Protein AF-A0A1I0EQZ3-F1 (afdb_monomer_lite)

pLDDT: mean 79.2, std 10.63, range [50.88, 92.19]

Sequence (62 aa):
MQVGKYAKTVVAALFAAVVVAKSAVTDGLITPQEWIDIVLAVLTSLGVWVVPNAKRSEDLPR

Radius of gyration: 16.3 Å; chains: 1; bounding box: 48×26×37 Å

Foldseek 3Di:
DDCDFCNQLVVLVVVLVVLVVVQCPPPNDCDPVSVVVSVVSVVVSVVSVVDGDDDDPVPDDD

Secondary structure (DSSP, 8-state):
----TTHHHHHHHHHHHHHHHHHHHHTSS--HHHHHHHHHHHHHHHHHHHSPPPPPGGGS--

Structure (mmCIF, N/CA/C/O backbone):
data_AF-A0A1I0EQZ3-F1
#
_entry.id   AF-A0A1I0EQZ3-F1
#
loop_
_atom_site.group_PDB
_atom_site.id
_atom_site.type_symbol
_atom_site.label_atom_id
_atom_site.label_alt_id
_atom_site.label_comp_id
_atom_site.label_asym_id
_atom_site.label_entity_id
_atom_site.label_seq_id
_atom_site.pdbx_PDB_ins_code
_atom_site.Cartn_x
_atom_site.Cartn_y
_atom_site.Cartn_z
_atom_site.occupancy
_atom_site.B_iso_or_equiv
_atom_site.auth_seq_id
_atom_site.auth_comp_id
_atom_site.auth_asym_id
_atom_site.auth_atom_id
_atom_site.pdbx_PDB_model_num
ATOM 1 N N . MET A 1 1 ? 17.000 -20.673 -12.182 1.00 50.88 1 MET A N 1
ATOM 2 C CA . MET A 1 1 ? 15.758 -19.871 -12.241 1.00 50.88 1 MET A CA 1
ATOM 3 C C . MET A 1 1 ? 16.127 -18.453 -12.642 1.00 50.88 1 MET A C 1
ATOM 5 O O . MET A 1 1 ? 16.956 -17.856 -11.969 1.00 50.88 1 MET A O 1
ATOM 9 N N . GLN A 1 2 ? 15.610 -17.943 -13.762 1.00 58.94 2 GLN A N 1
ATOM 10 C CA . GLN A 1 2 ? 15.818 -16.541 -14.135 1.00 58.94 2 GLN A CA 1
ATOM 11 C C . GLN A 1 2 ? 14.818 -15.681 -13.356 1.00 58.94 2 GLN A C 1
ATOM 13 O O . GLN A 1 2 ? 13.615 -15.917 -13.425 1.00 58.94 2 GLN A O 1
ATOM 18 N N . VAL A 1 3 ? 15.312 -14.723 -12.575 1.00 64.75 3 VAL A N 1
ATOM 19 C CA . VAL A 1 3 ? 14.459 -13.780 -11.844 1.00 64.75 3 VAL A CA 1
ATOM 20 C C . VAL A 1 3 ? 13.930 -12.764 -12.857 1.00 64.75 3 VAL A C 1
ATOM 22 O O . VAL A 1 3 ? 14.702 -11.998 -13.431 1.00 64.75 3 VAL A O 1
ATOM 25 N N . GLY A 1 4 ? 12.622 -12.797 -13.127 1.00 67.69 4 GLY A N 1
ATOM 26 C CA . GLY A 1 4 ? 11.988 -11.923 -14.116 1.00 67.69 4 GLY A CA 1
ATOM 27 C C . GLY A 1 4 ? 12.158 -10.434 -13.790 1.00 67.69 4 GLY A C 1
ATOM 28 O O . GLY A 1 4 ? 12.277 -10.052 -12.627 1.00 67.69 4 GLY A O 1
ATOM 29 N N . LYS A 1 5 ? 12.116 -9.578 -14.821 1.00 69.44 5 LYS A N 1
ATOM 30 C CA . LYS A 1 5 ? 12.328 -8.114 -14.741 1.00 69.44 5 LYS A CA 1
ATOM 31 C C . LYS A 1 5 ? 11.508 -7.410 -13.642 1.00 69.44 5 LYS A C 1
ATOM 33 O O . LYS A 1 5 ? 11.965 -6.410 -13.097 1.00 69.44 5 LYS A O 1
ATOM 38 N N . TYR A 1 6 ? 10.341 -7.960 -13.299 1.00 74.25 6 TYR A N 1
ATOM 39 C CA . TYR A 1 6 ? 9.391 -7.421 -12.316 1.00 74.25 6 TYR A CA 1
ATOM 40 C C . TYR A 1 6 ? 9.222 -8.299 -11.066 1.00 74.25 6 TYR A C 1
ATOM 42 O O . TYR A 1 6 ? 8.352 -8.039 -10.238 1.00 74.25 6 TYR A O 1
ATOM 50 N N . ALA A 1 7 ? 10.036 -9.342 -10.885 1.00 78.06 7 ALA A N 1
ATOM 51 C CA . ALA A 1 7 ? 9.874 -10.258 -9.755 1.00 78.06 7 ALA A CA 1
ATOM 52 C C . ALA A 1 7 ? 9.946 -9.521 -8.406 1.00 78.06 7 ALA A C 1
ATOM 54 O O . ALA A 1 7 ? 9.079 -9.706 -7.557 1.00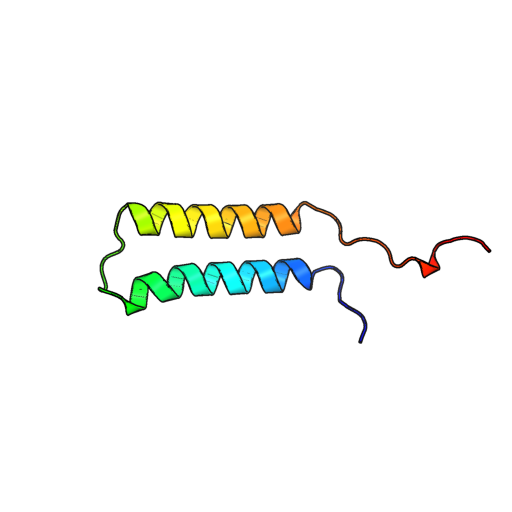 78.06 7 ALA A O 1
ATOM 55 N N . LYS A 1 8 ? 10.905 -8.598 -8.244 1.00 80.44 8 LYS A N 1
ATOM 56 C CA . LYS A 1 8 ? 11.039 -7.797 -7.015 1.00 80.44 8 LYS A CA 1
ATOM 57 C C . LYS A 1 8 ? 9.814 -6.925 -6.722 1.00 80.44 8 LYS A C 1
ATOM 59 O O . LYS A 1 8 ? 9.442 -6.752 -5.568 1.00 80.44 8 LYS A O 1
ATOM 64 N N . THR A 1 9 ? 9.170 -6.404 -7.765 1.00 84.69 9 THR A N 1
ATOM 65 C CA . THR A 1 9 ? 8.007 -5.521 -7.627 1.00 84.69 9 THR A CA 1
ATOM 66 C C . THR A 1 9 ? 6.756 -6.307 -7.279 1.00 84.69 9 THR A C 1
ATOM 68 O O . THR A 1 9 ? 5.967 -5.856 -6.462 1.00 84.69 9 THR A O 1
ATOM 71 N N . VAL A 1 10 ? 6.608 -7.513 -7.836 1.00 85.19 10 VAL A N 1
ATOM 72 C CA . VAL A 1 10 ? 5.512 -8.422 -7.479 1.00 85.19 10 VAL A CA 1
ATOM 73 C C . VAL A 1 10 ? 5.631 -8.843 -6.015 1.00 85.19 10 VAL A C 1
ATOM 75 O O . VAL A 1 10 ? 4.641 -8.809 -5.294 1.00 85.19 10 VAL A O 1
ATOM 78 N N . VAL A 1 11 ? 6.840 -9.171 -5.547 1.00 86.94 11 VAL A N 1
ATOM 79 C CA . VAL A 1 11 ? 7.076 -9.508 -4.133 1.00 86.94 11 VAL A CA 1
ATOM 80 C C . VAL A 1 11 ? 6.751 -8.326 -3.217 1.00 86.94 11 VAL A C 1
ATOM 82 O O . VAL A 1 11 ? 6.074 -8.508 -2.209 1.00 86.94 11 VAL A O 1
ATOM 85 N N . ALA A 1 12 ? 7.172 -7.112 -3.581 1.00 88.31 12 ALA A N 1
ATOM 86 C CA . ALA A 1 12 ? 6.856 -5.915 -2.806 1.00 88.31 12 ALA A CA 1
ATOM 87 C C . ALA A 1 12 ? 5.343 -5.625 -2.762 1.00 88.31 12 ALA A C 1
ATOM 89 O O . ALA A 1 12 ? 4.810 -5.317 -1.697 1.00 88.31 12 ALA A O 1
ATOM 90 N N . ALA A 1 13 ? 4.636 -5.800 -3.882 1.00 88.06 13 ALA A N 1
ATOM 91 C CA . ALA A 1 13 ? 3.187 -5.620 -3.948 1.00 88.06 13 ALA A CA 1
ATOM 92 C C . ALA A 1 13 ? 2.434 -6.662 -3.107 1.00 88.06 13 ALA A C 1
ATOM 94 O O . ALA A 1 13 ? 1.482 -6.322 -2.406 1.00 88.06 13 ALA A O 1
ATOM 95 N N . LEU A 1 14 ? 2.883 -7.922 -3.126 1.00 91.44 14 LEU A N 1
ATOM 96 C CA . LEU A 1 14 ? 2.334 -8.972 -2.267 1.00 91.44 14 LEU A CA 1
ATOM 97 C C . LEU A 1 14 ? 2.531 -8.637 -0.789 1.00 91.44 14 LEU A C 1
ATOM 99 O O . LEU A 1 14 ? 1.610 -8.805 0.003 1.00 91.44 14 LEU A O 1
ATOM 103 N N . PHE A 1 15 ? 3.700 -8.116 -0.418 1.00 90.50 15 PHE A N 1
ATOM 104 C CA . PHE A 1 15 ? 3.956 -7.698 0.956 1.0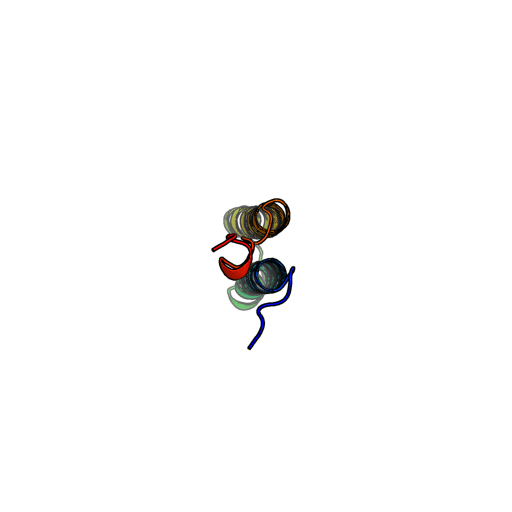0 90.50 15 PHE A CA 1
ATOM 105 C C . PHE A 1 15 ? 3.031 -6.551 1.382 1.00 90.50 15 PHE A C 1
ATOM 107 O O . PHE A 1 15 ? 2.455 -6.599 2.466 1.00 90.50 15 PHE A O 1
ATOM 114 N N . ALA A 1 16 ? 2.805 -5.566 0.508 1.00 88.88 16 ALA A 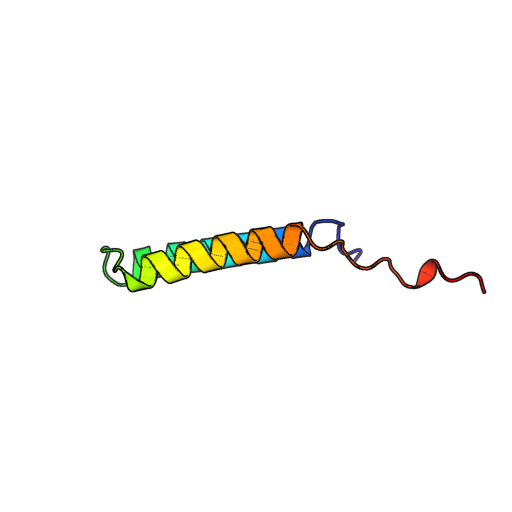N 1
ATOM 115 C CA . ALA A 1 16 ? 1.845 -4.496 0.770 1.00 88.88 16 ALA A CA 1
ATOM 116 C C . ALA A 1 16 ? 0.415 -5.029 0.969 1.00 88.88 16 ALA A C 1
ATOM 118 O O . ALA A 1 16 ? -0.280 -4.600 1.889 1.00 88.88 16 ALA A O 1
ATOM 119 N N . ALA A 1 17 ? -0.008 -6.018 0.175 1.00 86.62 17 ALA A N 1
ATOM 120 C CA . ALA A 1 17 ? -1.306 -6.669 0.353 1.00 86.62 17 ALA A CA 1
ATOM 121 C C . ALA A 1 17 ? -1.424 -7.391 1.708 1.00 86.62 17 ALA A C 1
ATOM 123 O O . ALA A 1 17 ? -2.481 -7.354 2.335 1.00 86.62 17 ALA A O 1
ATOM 124 N N . VAL A 1 18 ? -0.338 -8.001 2.195 1.00 89.50 18 VAL A N 1
ATOM 125 C CA . VAL A 1 18 ? -0.301 -8.632 3.524 1.00 89.50 18 VAL A CA 1
ATOM 126 C C . VAL A 1 18 ? -0.457 -7.598 4.639 1.00 89.50 18 VAL A C 1
ATOM 128 O O . VAL A 1 18 ? -1.181 -7.856 5.598 1.00 89.50 18 VAL A O 1
ATOM 131 N N . VAL A 1 19 ? 0.164 -6.421 4.514 1.00 87.06 19 VAL A N 1
ATOM 132 C CA . VAL A 1 19 ? 0.008 -5.329 5.495 1.00 87.06 19 VAL A CA 1
ATOM 133 C C . VAL A 1 19 ? -1.454 -4.886 5.592 1.00 87.06 19 VAL A C 1
ATOM 135 O O . VAL A 1 19 ? -1.974 -4.751 6.695 1.00 87.06 19 VAL A O 1
ATOM 138 N N . VAL A 1 20 ? -2.147 -4.754 4.458 1.00 84.00 20 VAL A N 1
ATOM 139 C CA . VAL A 1 20 ? -3.588 -4.445 4.431 1.00 84.00 20 VAL A CA 1
ATOM 140 C C . VAL A 1 20 ? -4.411 -5.568 5.068 1.00 84.00 20 VAL A C 1
ATOM 142 O O . VAL A 1 20 ? -5.296 -5.314 5.883 1.00 84.00 20 VAL A O 1
ATOM 145 N N . ALA A 1 21 ? -4.114 -6.823 4.720 1.00 83.38 21 ALA A N 1
ATOM 146 C CA . ALA A 1 21 ? -4.833 -7.980 5.245 1.00 83.38 21 ALA A CA 1
ATOM 147 C C . ALA A 1 21 ? -4.664 -8.135 6.764 1.00 83.38 21 ALA A C 1
ATOM 149 O O . ALA A 1 21 ? -5.617 -8.505 7.446 1.00 83.38 21 ALA A O 1
ATOM 150 N N . LYS A 1 22 ? -3.487 -7.806 7.310 1.00 83.62 22 LYS A N 1
ATOM 151 C CA . LYS A 1 22 ? -3.229 -7.800 8.756 1.00 83.62 22 LYS A CA 1
ATOM 152 C C . LYS A 1 22 ? -4.241 -6.915 9.487 1.00 83.62 22 LYS A C 1
ATOM 154 O O . LYS A 1 22 ? -4.830 -7.359 10.467 1.00 83.62 22 LYS A O 1
ATOM 159 N N . SER A 1 23 ? -4.491 -5.705 8.991 1.00 76.69 23 SER A N 1
ATOM 160 C CA . SER A 1 23 ? -5.453 -4.788 9.614 1.00 76.69 23 SER A CA 1
ATOM 161 C C . SER A 1 23 ? -6.889 -5.307 9.590 1.00 76.69 23 SER A C 1
ATOM 163 O O . SER A 1 23 ? -7.644 -5.080 10.530 1.00 76.69 23 SER A O 1
ATOM 165 N N . ALA A 1 24 ? -7.262 -6.082 8.569 1.00 73.31 24 ALA A N 1
ATOM 166 C CA . ALA A 1 24 ? -8.581 -6.708 8.508 1.00 73.31 24 ALA A CA 1
ATOM 167 C C . ALA A 1 24 ? -8.770 -7.847 9.531 1.00 73.31 24 ALA A C 1
ATOM 169 O O . ALA A 1 24 ? -9.896 -8.100 9.950 1.00 73.31 24 ALA A O 1
ATOM 170 N N . VAL A 1 25 ? -7.693 -8.537 9.926 1.00 77.12 25 VAL A N 1
ATOM 171 C CA . VAL A 1 25 ? -7.758 -9.705 10.826 1.00 77.12 25 VAL A CA 1
ATOM 172 C C . VAL A 1 25 ? -7.772 -9.311 12.303 1.00 77.12 25 VAL A C 1
ATOM 174 O O . VAL A 1 25 ? -8.345 -10.044 13.103 1.00 77.12 25 VAL A O 1
ATOM 177 N N . THR A 1 26 ? -7.146 -8.191 12.674 1.00 70.62 26 THR A N 1
ATOM 178 C CA . THR A 1 26 ? -6.928 -7.859 14.092 1.00 70.62 26 THR A CA 1
ATOM 179 C C . THR A 1 26 ? -8.224 -7.468 14.802 1.00 70.62 26 THR A C 1
ATOM 181 O O . THR A 1 26 ? -8.626 -8.177 15.714 1.00 70.62 26 THR A O 1
ATOM 184 N N . ASP A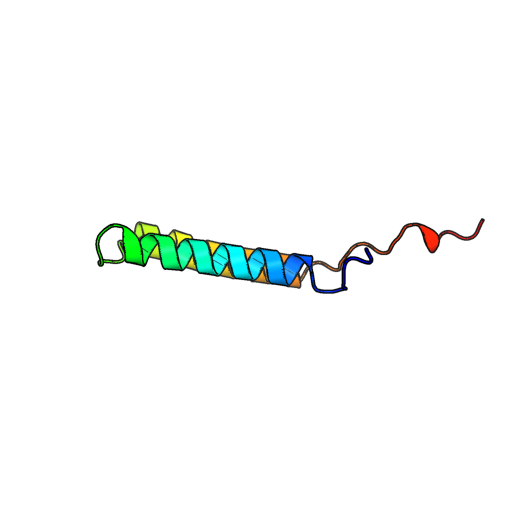 1 27 ? -8.901 -6.397 14.365 1.00 69.31 27 ASP A N 1
ATOM 185 C CA . ASP A 1 27 ? -10.046 -5.832 15.110 1.00 69.31 27 ASP A CA 1
ATOM 186 C C . ASP A 1 27 ? -11.193 -5.311 14.215 1.00 69.31 27 ASP A C 1
ATOM 188 O O . ASP A 1 27 ? -12.164 -4.733 14.702 1.00 69.31 27 ASP A O 1
ATOM 192 N N . GLY A 1 28 ? -11.106 -5.482 12.888 1.00 67.38 28 GLY A N 1
ATOM 193 C CA . GLY A 1 28 ? -12.135 -5.035 11.932 1.00 67.38 28 GLY A CA 1
ATOM 194 C C . GLY A 1 28 ? -12.300 -3.510 11.796 1.00 67.38 28 GLY A C 1
ATOM 195 O O . GLY A 1 28 ? -13.033 -3.055 10.917 1.00 67.38 28 GLY A O 1
ATOM 196 N N . LEU A 1 29 ? -11.604 -2.713 12.614 1.00 75.75 29 LEU A N 1
ATOM 197 C CA . LEU A 1 29 ? -11.450 -1.266 12.474 1.00 75.75 29 LEU A CA 1
ATOM 198 C C . LEU A 1 29 ? -10.018 -0.941 12.051 1.00 75.75 29 LEU A C 1
ATOM 200 O O . LEU A 1 29 ? -9.077 -1.335 12.727 1.00 75.75 29 LEU A O 1
ATOM 204 N N . ILE A 1 30 ? -9.866 -0.152 10.985 1.00 77.25 30 ILE A N 1
ATOM 205 C CA . ILE A 1 30 ? -8.563 0.402 10.605 1.00 77.25 30 ILE A CA 1
ATOM 206 C C . ILE A 1 30 ? -8.294 1.634 11.471 1.00 77.25 30 ILE A C 1
ATOM 208 O O . ILE A 1 30 ? -8.912 2.689 11.298 1.00 77.25 30 ILE A O 1
ATOM 212 N N . THR A 1 31 ? -7.371 1.500 12.414 1.00 85.62 31 THR A N 1
ATOM 213 C CA . THR A 1 31 ? -6.880 2.595 13.253 1.00 85.62 31 THR A CA 1
ATOM 214 C C . THR A 1 31 ? -6.073 3.610 12.427 1.00 85.62 31 THR A C 1
ATOM 216 O O . THR A 1 31 ? -5.550 3.281 11.358 1.00 85.62 31 THR A O 1
ATOM 219 N N . PRO A 1 32 ? -5.903 4.860 12.902 1.00 84.62 32 PRO A N 1
ATOM 220 C CA . PRO A 1 32 ? -5.078 5.851 12.204 1.00 84.62 32 PRO A CA 1
ATOM 221 C C . PRO A 1 32 ? -3.637 5.384 11.954 1.00 84.62 32 PRO A C 1
ATOM 223 O O . PRO A 1 32 ? -3.043 5.741 10.942 1.00 84.62 32 PRO A O 1
ATOM 226 N N . GLN A 1 33 ? -3.086 4.561 12.851 1.00 85.12 33 GLN A N 1
ATOM 227 C CA . GLN A 1 33 ? -1.751 3.989 12.690 1.00 85.12 33 GLN A CA 1
ATOM 228 C C . GLN A 1 33 ? -1.701 2.977 11.537 1.00 85.12 33 GLN A C 1
ATOM 230 O O . GLN A 1 33 ? -0.778 3.003 10.730 1.00 85.12 33 GLN A O 1
ATOM 235 N N . GLU A 1 34 ? -2.717 2.130 11.404 1.00 83.62 34 GLU A N 1
ATOM 236 C CA . GLU A 1 34 ? -2.790 1.144 10.323 1.00 83.62 34 GLU A CA 1
ATOM 237 C C . GLU A 1 34 ? -2.970 1.789 8.950 1.00 83.62 34 GLU A C 1
ATOM 239 O O . GLU A 1 34 ? -2.412 1.313 7.964 1.00 83.62 34 GLU A O 1
ATOM 244 N N . TRP A 1 35 ? -3.677 2.919 8.878 1.00 86.88 35 TRP A N 1
ATOM 245 C CA . TRP A 1 35 ? -3.726 3.724 7.657 1.00 86.88 35 TRP A CA 1
ATOM 246 C C . TRP A 1 35 ? -2.339 4.194 7.218 1.00 86.88 35 TRP A C 1
ATOM 248 O O . TRP A 1 35 ? -2.023 4.138 6.028 1.00 86.88 35 TRP A O 1
ATOM 258 N N . ILE A 1 36 ? -1.503 4.628 8.164 1.00 89.94 36 ILE A N 1
ATOM 259 C CA . ILE A 1 36 ? -0.127 5.047 7.879 1.00 89.94 36 ILE A CA 1
ATOM 260 C C . ILE A 1 36 ? 0.687 3.855 7.370 1.00 89.94 36 ILE A C 1
ATOM 262 O O . ILE A 1 36 ? 1.342 3.973 6.335 1.00 89.94 36 ILE A O 1
ATOM 266 N N . ASP A 1 37 ? 0.595 2.703 8.036 1.00 89.50 37 ASP A N 1
ATOM 267 C CA . ASP A 1 37 ? 1.308 1.486 7.634 1.00 89.50 37 ASP A CA 1
ATOM 268 C C . ASP A 1 37 ? 0.912 1.026 6.222 1.00 89.50 37 ASP A C 1
ATOM 270 O O . ASP A 1 37 ? 1.778 0.704 5.406 1.00 89.50 37 ASP A O 1
ATOM 274 N N . ILE A 1 38 ? -0.384 1.050 5.896 1.00 87.81 38 ILE A N 1
ATOM 275 C CA . ILE A 1 38 ? -0.897 0.696 4.565 1.00 87.81 38 ILE A CA 1
ATOM 276 C C . ILE A 1 38 ? -0.353 1.654 3.502 1.00 87.81 38 ILE A C 1
ATOM 278 O O . ILE A 1 38 ? 0.162 1.210 2.472 1.00 87.81 38 ILE A O 1
ATOM 282 N N . VAL A 1 39 ? -0.444 2.964 3.742 1.00 89.88 39 VAL A N 1
ATOM 283 C CA . VAL A 1 39 ? 0.039 3.982 2.798 1.00 89.88 39 VAL A CA 1
ATOM 284 C C . VAL A 1 39 ? 1.540 3.827 2.569 1.00 89.88 39 VAL A C 1
ATOM 286 O O . VAL A 1 39 ? 1.987 3.821 1.421 1.00 89.88 39 VAL A O 1
ATOM 289 N N . LEU A 1 40 ? 2.318 3.638 3.635 1.00 92.19 40 LEU A N 1
ATOM 290 C CA . LEU A 1 40 ? 3.757 3.416 3.535 1.00 92.19 40 LEU A CA 1
ATOM 291 C C . LEU A 1 40 ? 4.074 2.142 2.757 1.00 92.19 40 LEU A C 1
ATOM 293 O O . LEU A 1 40 ? 4.916 2.185 1.865 1.00 92.19 40 LEU A O 1
ATOM 297 N N . ALA A 1 41 ? 3.375 1.037 3.015 1.00 90.94 41 ALA A N 1
ATOM 298 C CA . ALA A 1 41 ? 3.601 -0.216 2.304 1.00 90.94 41 ALA A CA 1
ATOM 299 C C . ALA A 1 41 ? 3.345 -0.080 0.791 1.00 90.94 41 ALA A C 1
ATOM 301 O O . ALA A 1 41 ? 4.136 -0.568 -0.024 1.00 90.94 41 ALA A O 1
ATOM 302 N N . VAL A 1 42 ? 2.288 0.639 0.401 1.00 89.12 42 VAL A N 1
ATOM 303 C CA . VAL A 1 42 ? 2.000 0.945 -1.009 1.00 89.12 42 VAL A CA 1
ATOM 304 C C . VAL A 1 42 ? 3.106 1.811 -1.615 1.00 89.12 42 VAL A C 1
ATOM 306 O O . VAL A 1 42 ? 3.624 1.485 -2.685 1.00 89.12 42 VAL A O 1
ATOM 309 N N . LEU A 1 43 ? 3.523 2.877 -0.926 1.00 91.88 43 LEU A N 1
ATOM 310 C CA . LEU A 1 43 ? 4.599 3.759 -1.388 1.00 91.88 43 LEU A CA 1
ATOM 311 C C . LEU A 1 43 ? 5.938 3.024 -1.514 1.00 91.88 43 LEU A C 1
ATOM 313 O O . LEU A 1 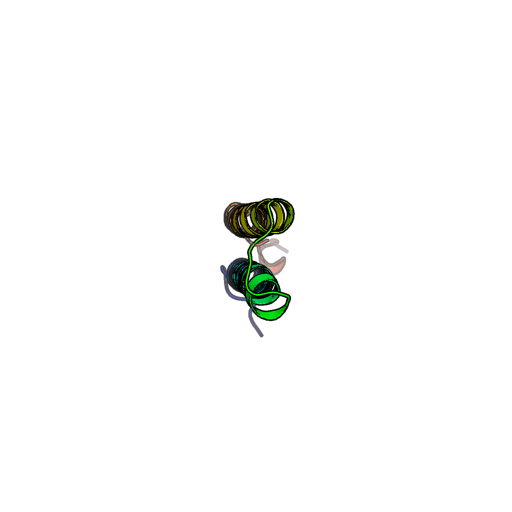43 ? 6.654 3.220 -2.496 1.00 91.88 43 LEU A O 1
ATOM 317 N N . THR A 1 44 ? 6.263 2.129 -0.581 1.00 89.69 44 THR A N 1
ATOM 318 C CA . THR A 1 44 ? 7.451 1.273 -0.653 1.00 89.69 44 THR A CA 1
ATOM 319 C C . THR A 1 44 ? 7.394 0.364 -1.876 1.00 89.69 44 THR A C 1
ATOM 321 O O . THR A 1 44 ? 8.374 0.288 -2.617 1.00 89.69 44 THR A O 1
ATOM 324 N N . SER A 1 45 ? 6.255 -0.282 -2.144 1.00 88.88 45 SER A N 1
ATOM 325 C CA . SER A 1 45 ? 6.090 -1.126 -3.334 1.00 88.88 45 SER A CA 1
ATOM 326 C C . SER A 1 45 ? 6.287 -0.337 -4.632 1.00 88.88 45 SER A C 1
ATOM 328 O O . SER A 1 45 ? 6.963 -0.807 -5.551 1.00 88.88 45 SER A O 1
ATOM 330 N N . LEU A 1 46 ? 5.752 0.883 -4.701 1.00 88.12 46 LEU A N 1
ATOM 331 C CA . LEU A 1 46 ? 5.969 1.781 -5.836 1.00 88.12 46 LEU A CA 1
ATOM 332 C C . LEU A 1 46 ? 7.443 2.193 -5.957 1.00 88.12 46 LEU A C 1
ATOM 334 O O . LEU A 1 46 ? 7.996 2.155 -7.055 1.00 88.12 46 LEU A O 1
ATOM 338 N N . GLY A 1 47 ? 8.115 2.497 -4.846 1.00 87.12 47 GLY A N 1
ATOM 339 C CA . GLY A 1 47 ? 9.549 2.800 -4.827 1.00 87.12 47 GLY A CA 1
ATOM 340 C C . GLY A 1 47 ? 10.406 1.650 -5.366 1.00 87.12 47 GLY A C 1
ATOM 341 O O . GLY A 1 47 ? 11.312 1.869 -6.171 1.00 87.12 47 GLY A O 1
ATOM 342 N N . VAL A 1 48 ? 10.079 0.405 -5.009 1.00 88.44 48 VAL A N 1
ATOM 343 C CA . VAL A 1 48 ? 10.759 -0.792 -5.537 1.00 88.44 48 VAL A CA 1
ATOM 344 C C . VAL A 1 48 ? 10.560 -0.935 -7.049 1.00 88.44 48 VAL A C 1
ATOM 346 O O . VAL A 1 48 ? 11.465 -1.421 -7.735 1.00 88.44 48 VAL A O 1
ATOM 349 N N . TRP A 1 49 ? 9.409 -0.505 -7.575 1.00 83.38 49 TRP A N 1
ATOM 350 C CA . TRP A 1 49 ? 9.121 -0.506 -9.012 1.00 83.38 49 TRP A CA 1
ATOM 351 C C . TRP A 1 49 ? 9.867 0.566 -9.793 1.00 83.38 49 TRP A C 1
ATOM 353 O O . TRP A 1 49 ? 10.331 0.286 -10.899 1.00 83.38 49 TRP A O 1
ATOM 363 N N . VAL A 1 50 ? 10.060 1.744 -9.205 1.00 85.81 50 VAL A N 1
ATOM 364 C CA . VAL A 1 50 ? 10.835 2.827 -9.826 1.00 85.81 50 VAL A CA 1
ATOM 365 C C . VAL A 1 50 ? 12.300 2.430 -10.022 1.00 85.81 50 VAL A C 1
ATOM 367 O O . VAL A 1 50 ? 12.903 2.761 -11.044 1.00 85.81 50 VAL A O 1
ATOM 370 N N . VAL A 1 51 ? 12.893 1.701 -9.073 1.00 82.75 51 VAL A N 1
ATOM 371 C CA . VAL A 1 51 ? 14.297 1.290 -9.181 1.00 82.75 51 VAL A CA 1
ATOM 372 C C . VAL A 1 51 ? 14.435 0.190 -10.247 1.00 82.75 51 VAL A C 1
ATOM 374 O O . VAL A 1 51 ? 13.759 -0.835 -10.151 1.00 82.75 51 VAL A O 1
ATOM 377 N N . PRO A 1 52 ? 15.351 0.299 -11.225 1.00 71.88 52 PRO A N 1
ATOM 378 C CA . PRO A 1 52 ? 15.597 -0.765 -12.199 1.00 71.88 52 PRO A CA 1
ATOM 379 C C . PRO A 1 52 ? 16.103 -2.050 -11.530 1.00 71.88 52 PRO A C 1
ATOM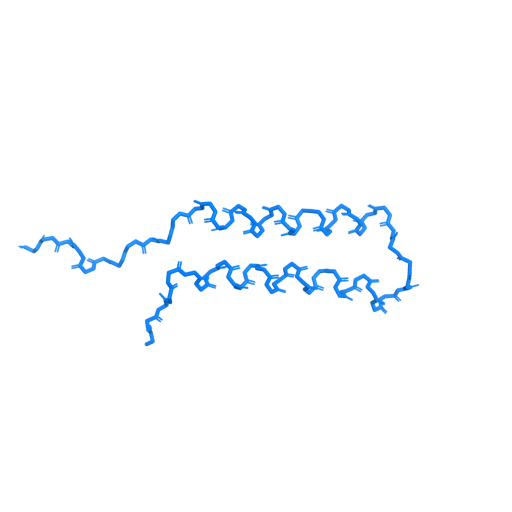 381 O O . PRO A 1 52 ? 16.774 -2.014 -10.498 1.00 71.88 52 PRO A O 1
ATOM 384 N N . ASN A 1 53 ? 15.774 -3.219 -12.082 1.00 69.38 53 ASN A N 1
ATOM 385 C CA . ASN A 1 53 ? 16.406 -4.461 -11.634 1.00 69.38 53 ASN A CA 1
ATOM 386 C C . ASN A 1 53 ? 17.869 -4.478 -12.107 1.00 69.38 53 ASN A C 1
ATOM 388 O O . ASN A 1 53 ? 18.124 -4.159 -13.270 1.00 69.38 53 ASN A O 1
ATOM 392 N N . ALA A 1 54 ? 18.814 -4.816 -11.223 1.00 70.44 54 ALA A N 1
ATOM 393 C CA . ALA A 1 54 ? 20.231 -4.842 -11.579 1.00 70.44 54 ALA A CA 1
ATOM 394 C C . ALA A 1 54 ? 20.453 -5.807 -12.754 1.00 70.44 54 ALA A C 1
ATOM 396 O O . ALA A 1 54 ? 19.941 -6.931 -12.749 1.00 70.44 54 ALA A O 1
ATOM 397 N N . LYS A 1 55 ? 21.180 -5.352 -13.782 1.00 66.31 55 LYS A N 1
ATOM 398 C CA . LYS A 1 55 ? 21.553 -6.216 -14.903 1.00 66.31 55 LYS A CA 1
ATOM 399 C C . LYS A 1 55 ? 22.486 -7.310 -14.396 1.00 66.31 55 LYS A C 1
ATOM 401 O O . LYS A 1 55 ? 23.356 -7.061 -13.565 1.00 66.31 55 LYS A O 1
ATOM 406 N N . ARG A 1 56 ? 22.273 -8.527 -14.894 1.00 64.94 56 ARG A N 1
ATOM 407 C CA . ARG A 1 56 ? 23.109 -9.683 -14.579 1.00 64.94 56 ARG A CA 1
ATOM 408 C C . ARG A 1 56 ? 24.545 -9.397 -15.032 1.00 64.94 56 ARG A C 1
ATOM 410 O O . ARG A 1 56 ? 24.741 -8.949 -16.156 1.00 64.94 56 ARG A O 1
ATOM 417 N N . SER A 1 57 ? 25.531 -9.692 -14.188 1.00 58.03 57 SER A N 1
ATOM 418 C CA . SER A 1 57 ? 26.963 -9.443 -14.430 1.00 58.03 57 SER A CA 1
ATOM 419 C C . SER A 1 57 ? 27.563 -10.169 -15.652 1.00 58.03 57 SER A C 1
ATOM 421 O O . SER A 1 57 ? 28.741 -9.997 -15.939 1.00 58.03 57 SER A O 1
ATOM 423 N N . GLU A 1 58 ? 26.769 -10.960 -16.384 1.00 58.12 58 GLU A N 1
ATOM 424 C CA . GLU A 1 58 ? 27.142 -11.580 -17.664 1.00 58.12 58 GLU A CA 1
ATOM 425 C C . GLU A 1 58 ? 27.315 -10.570 -18.821 1.00 58.12 58 GLU A C 1
ATOM 427 O O . GLU A 1 58 ? 27.878 -10.946 -19.844 1.00 58.12 58 GLU A O 1
ATOM 432 N N . ASP A 1 59 ? 26.902 -9.306 -18.654 1.00 59.16 59 ASP A N 1
ATOM 433 C CA . ASP A 1 59 ? 27.109 -8.219 -19.634 1.00 59.16 59 ASP A CA 1
ATOM 434 C C . ASP A 1 59 ? 28.520 -7.575 -19.573 1.00 59.16 59 ASP A C 1
ATOM 436 O O . ASP A 1 59 ? 28.783 -6.624 -20.311 1.00 59.16 59 ASP A O 1
ATOM 440 N N . LEU A 1 60 ? 29.445 -8.045 -18.716 1.00 64.06 60 LEU A N 1
ATOM 441 C CA . LEU A 1 60 ? 30.834 -7.560 -18.749 1.00 64.06 60 LEU A CA 1
ATOM 442 C C . LEU A 1 60 ? 31.569 -8.130 -19.982 1.00 64.06 60 LEU A C 1
ATOM 444 O O . LEU A 1 60 ? 31.691 -9.356 -20.087 1.00 64.06 60 LEU A O 1
ATOM 448 N N . PRO A 1 61 ? 32.107 -7.285 -20.887 1.00 68.44 61 PRO A N 1
ATOM 449 C CA . PRO A 1 61 ? 33.038 -7.753 -21.907 1.00 68.44 61 PRO A CA 1
ATOM 450 C C . PRO A 1 61 ? 34.279 -8.320 -21.205 1.00 68.44 61 PRO A C 1
ATOM 452 O O . PRO A 1 61 ? 34.861 -7.659 -20.345 1.00 68.44 61 PRO A O 1
ATOM 455 N N . ARG A 1 62 ? 34.610 -9.574 -21.524 1.00 68.25 62 ARG A N 1
ATOM 456 C CA . ARG A 1 62 ? 35.795 -10.284 -21.021 1.00 68.25 62 ARG A CA 1
ATOM 457 C C . ARG A 1 62 ? 37.014 -9.896 -21.839 1.00 68.25 62 ARG A C 1
ATOM 459 O O . ARG A 1 62 ? 36.843 -9.805 -23.076 1.00 68.25 62 ARG A O 1
#

Organism: NCBI:txid568860